Protein AF-A0A7T5JG45-F1 (afdb_monomer_lite)

pLDDT: mean 81.74, std 13.13, range [47.78, 93.19]

Structure (mmCIF, N/CA/C/O backbone):
data_AF-A0A7T5JG45-F1
#
_entry.id   AF-A0A7T5JG45-F1
#
loop_
_atom_site.group_PDB
_atom_site.id
_atom_site.type_symbol
_atom_site.label_atom_id
_atom_site.label_alt_id
_atom_site.label_comp_id
_atom_site.label_asym_id
_atom_site.label_entity_id
_atom_site.label_seq_id
_atom_site.pdbx_PDB_ins_code
_atom_site.Cartn_x
_atom_site.Cartn_y
_atom_site.Cartn_z
_atom_site.occupancy
_atom_site.B_iso_or_equiv
_atom_site.auth_seq_id
_atom_site.auth_comp_id
_atom_site.auth_asym_id
_atom_site.auth_atom_id
_atom_site.pdbx_PDB_model_num
ATOM 1 N N . MET A 1 1 ? 16.395 -18.279 -21.860 1.00 47.78 1 MET A N 1
ATOM 2 C CA . MET A 1 1 ? 15.485 -17.874 -20.767 1.00 47.78 1 MET A CA 1
ATOM 3 C C . MET A 1 1 ? 15.805 -16.421 -20.453 1.00 47.78 1 MET A C 1
ATOM 5 O O . MET A 1 1 ? 16.924 -16.152 -20.042 1.00 47.78 1 MET A O 1
ATOM 9 N N . LEU A 1 2 ? 14.922 -15.480 -20.804 1.00 57.19 2 LEU A N 1
ATOM 10 C CA . LEU A 1 2 ? 15.156 -14.046 -20.573 1.00 57.19 2 LEU A CA 1
ATOM 11 C C . LEU A 1 2 ? 15.167 -13.774 -19.059 1.00 57.19 2 LEU A C 1
ATOM 13 O O . LEU A 1 2 ? 14.316 -14.334 -18.365 1.00 57.19 2 LEU A O 1
ATOM 17 N N . PRO A 1 3 ? 16.099 -12.956 -18.534 1.00 55.53 3 PRO A N 1
ATOM 18 C CA . PRO A 1 3 ? 16.091 -12.607 -17.121 1.00 55.53 3 PRO A CA 1
ATOM 19 C C . PRO A 1 3 ? 14.752 -11.925 -16.808 1.00 55.53 3 PRO A C 1
ATOM 21 O O . PRO A 1 3 ? 14.322 -11.071 -17.594 1.00 55.53 3 PRO A O 1
ATOM 24 N N . PRO A 1 4 ? 14.063 -12.302 -15.713 1.00 52.94 4 PRO A N 1
ATOM 25 C CA . PRO A 1 4 ? 12.818 -11.659 -15.332 1.00 52.94 4 PRO A CA 1
ATOM 26 C C . PRO A 1 4 ? 13.121 -10.178 -15.161 1.00 52.94 4 PRO A C 1
ATOM 28 O O . PRO A 1 4 ? 13.900 -9.773 -14.300 1.00 52.94 4 PRO A O 1
ATOM 31 N N . SER A 1 5 ? 12.575 -9.379 -16.070 1.00 57.06 5 SER A N 1
ATOM 32 C CA . SER A 1 5 ? 12.847 -7.95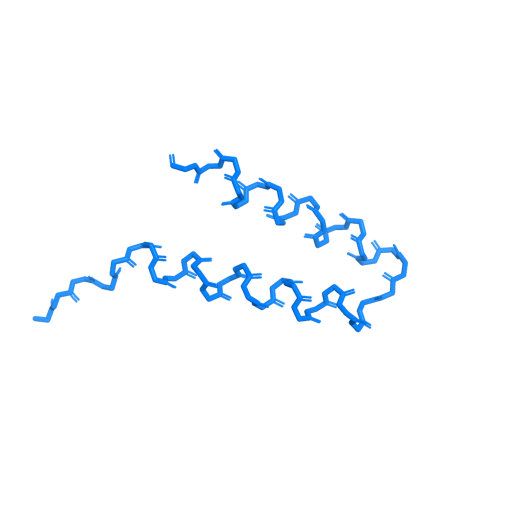8 -16.160 1.00 57.06 5 SER A CA 1
ATOM 33 C C . SER A 1 5 ? 12.528 -7.346 -14.801 1.00 57.06 5 SER A C 1
ATOM 35 O O . SER A 1 5 ? 11.400 -7.472 -14.326 1.00 57.06 5 SER A O 1
ATOM 37 N N . SER A 1 6 ? 13.503 -6.706 -14.156 1.00 60.94 6 SER A N 1
ATOM 38 C CA . SER A 1 6 ? 13.389 -6.153 -12.796 1.00 60.94 6 SER A CA 1
ATOM 39 C C . SER A 1 6 ? 12.139 -5.274 -12.599 1.00 60.94 6 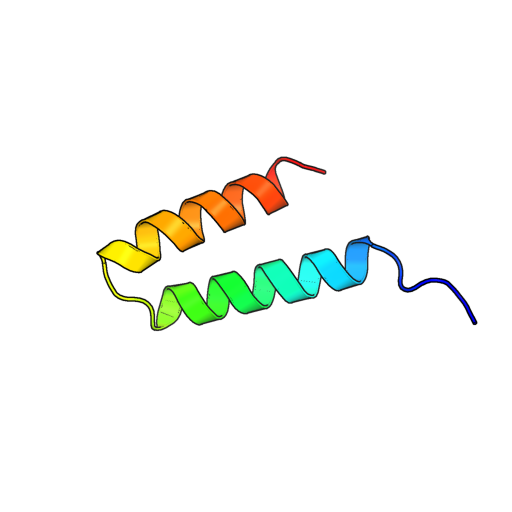SER A C 1
ATOM 41 O O . SER A 1 6 ? 11.605 -5.151 -11.498 1.00 60.94 6 SER A O 1
ATOM 43 N N . SER A 1 7 ? 11.602 -4.718 -13.690 1.00 64.31 7 SER A N 1
ATOM 44 C CA . SER A 1 7 ? 10.344 -3.971 -13.747 1.00 64.31 7 SER A CA 1
ATOM 45 C C . SER A 1 7 ? 9.080 -4.794 -13.449 1.00 64.31 7 SER A C 1
ATOM 47 O O . SER A 1 7 ? 8.108 -4.233 -12.945 1.00 64.31 7 SER A O 1
ATOM 49 N N . GLN A 1 8 ? 9.055 -6.093 -13.763 1.00 71.06 8 GLN A N 1
ATOM 50 C CA . GLN A 1 8 ? 7.913 -6.980 -13.516 1.00 71.06 8 GLN A CA 1
ATOM 51 C C . GLN A 1 8 ? 7.845 -7.377 -12.036 1.00 71.06 8 GLN A C 1
ATOM 53 O O . GLN A 1 8 ? 6.775 -7.299 -11.435 1.00 71.06 8 GLN A O 1
ATOM 58 N N . ASN A 1 9 ? 9.003 -7.655 -11.429 1.00 80.19 9 ASN A N 1
ATOM 59 C CA . ASN A 1 9 ? 9.125 -7.906 -9.992 1.00 80.19 9 ASN A CA 1
ATOM 60 C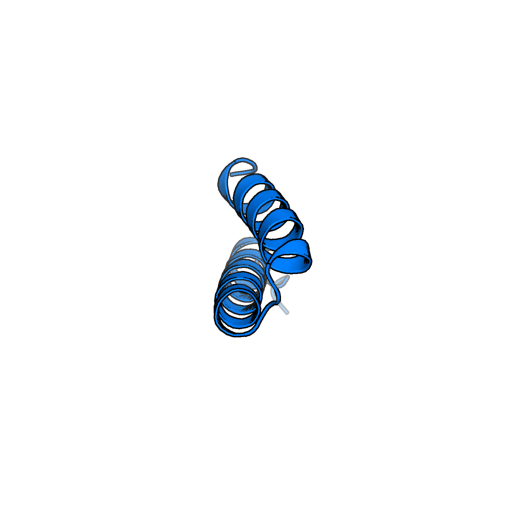 C . ASN A 1 9 ? 8.702 -6.665 -9.177 1.00 80.19 9 ASN A C 1
ATOM 62 O O . ASN A 1 9 ? 7.847 -6.743 -8.300 1.00 80.19 9 ASN A O 1
ATOM 66 N N . ARG A 1 10 ? 9.159 -5.467 -9.572 1.00 81.38 10 ARG A N 1
ATOM 67 C CA . ARG A 1 10 ? 8.739 -4.201 -8.942 1.00 81.38 10 ARG A CA 1
ATOM 68 C C . ARG A 1 10 ? 7.222 -3.983 -8.963 1.00 81.38 10 ARG A C 1
ATOM 70 O O . ARG A 1 10 ? 6.654 -3.542 -7.967 1.00 81.38 10 ARG A O 1
ATOM 77 N N . ARG A 1 11 ? 6.541 -4.278 -10.079 1.00 84.38 11 ARG A N 1
ATOM 78 C CA . ARG A 1 11 ? 5.071 -4.154 -10.148 1.00 84.38 11 ARG A CA 1
ATOM 79 C C . ARG A 1 11 ? 4.367 -5.137 -9.217 1.00 84.38 11 ARG A C 1
ATOM 81 O O . ARG A 1 11 ? 3.359 -4.759 -8.620 1.00 84.38 11 ARG A O 1
ATOM 88 N N . GLN A 1 12 ? 4.884 -6.359 -9.090 1.00 88.44 12 GLN A N 1
ATOM 89 C CA . GLN A 1 12 ? 4.340 -7.349 -8.161 1.00 88.44 12 GLN A CA 1
ATOM 90 C C . GLN A 1 12 ? 4.493 -6.872 -6.715 1.00 88.44 12 GLN A C 1
ATOM 92 O O . GLN A 1 12 ? 3.494 -6.807 -6.007 1.00 88.44 12 GLN A O 1
ATOM 97 N N . VAL A 1 13 ? 5.680 -6.392 -6.331 1.00 87.81 13 VAL A N 1
ATOM 98 C CA . VAL A 1 13 ? 5.934 -5.847 -4.987 1.00 87.81 13 VAL A CA 1
ATOM 99 C C . VAL A 1 13 ? 5.024 -4.654 -4.670 1.00 87.81 13 VAL A C 1
ATOM 101 O O . VAL A 1 13 ? 4.400 -4.615 -3.617 1.00 87.81 13 VAL A O 1
ATOM 104 N N . ILE A 1 14 ? 4.855 -3.699 -5.593 1.00 89.31 14 ILE A N 1
ATOM 105 C CA . ILE A 1 14 ? 3.947 -2.552 -5.383 1.00 89.31 14 ILE A CA 1
ATOM 106 C C . ILE A 1 14 ? 2.488 -3.009 -5.218 1.00 89.31 14 ILE A C 1
ATOM 108 O O . ILE A 1 14 ? 1.746 -2.439 -4.413 1.00 89.31 14 ILE A O 1
ATOM 112 N N . THR A 1 15 ? 2.061 -4.018 -5.980 1.00 92.00 15 THR A N 1
ATOM 113 C CA . THR A 1 15 ? 0.705 -4.582 -5.885 1.00 92.00 15 THR A CA 1
ATOM 114 C C . THR A 1 15 ? 0.490 -5.271 -4.540 1.00 92.00 15 THR A C 1
ATOM 116 O O . THR A 1 15 ? -0.526 -5.025 -3.889 1.00 92.00 15 THR A O 1
ATOM 119 N N . GLU A 1 16 ? 1.468 -6.058 -4.097 1.00 91.69 16 GLU A N 1
ATOM 120 C CA . GLU A 1 16 ? 1.466 -6.740 -2.804 1.00 91.69 16 GLU A CA 1
ATOM 121 C C . GLU A 1 16 ? 1.415 -5.737 -1.645 1.00 91.69 16 GLU A C 1
ATOM 123 O O . GLU A 1 16 ? 0.532 -5.820 -0.794 1.00 91.69 16 GLU A O 1
ATOM 128 N N . LEU A 1 17 ? 2.273 -4.711 -1.660 1.00 91.19 17 LEU A N 1
ATOM 129 C CA . LEU A 1 17 ? 2.288 -3.672 -0.628 1.00 91.19 17 LEU A CA 1
ATOM 130 C C . LEU A 1 17 ? 0.961 -2.905 -0.574 1.00 91.19 17 LEU A C 1
ATOM 132 O O . LEU A 1 17 ? 0.451 -2.616 0.504 1.00 9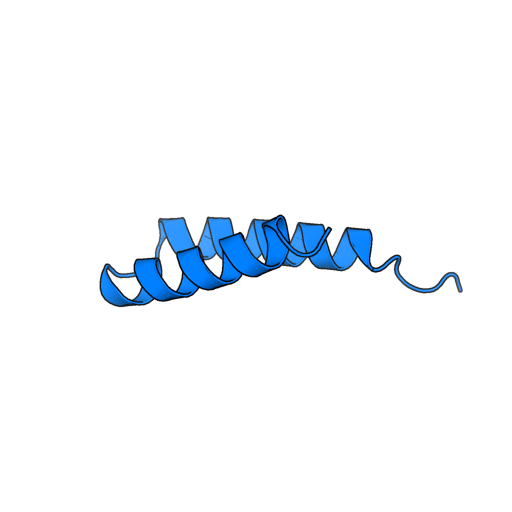1.19 17 LEU A O 1
ATOM 136 N N . ARG A 1 18 ? 0.340 -2.603 -1.722 1.00 91.06 18 ARG A N 1
ATOM 137 C CA . ARG A 1 18 ? -1.001 -1.988 -1.754 1.00 91.06 18 ARG A CA 1
ATOM 138 C C . ARG A 1 18 ? -2.072 -2.902 -1.168 1.00 91.06 18 ARG A C 1
ATOM 140 O O . ARG A 1 18 ? -2.962 -2.414 -0.471 1.00 91.06 18 ARG A O 1
ATOM 147 N N . HIS A 1 19 ? -1.995 -4.200 -1.450 1.00 93.19 19 HIS A N 1
ATOM 148 C CA . HIS A 1 19 ? -2.904 -5.188 -0.883 1.00 93.19 19 HIS A CA 1
ATOM 149 C C . HIS A 1 19 ? -2.737 -5.266 0.637 1.00 93.19 19 HIS A C 1
ATOM 151 O O . HIS A 1 19 ? -3.716 -5.129 1.366 1.00 93.19 19 HIS A O 1
ATOM 157 N N . GLN A 1 20 ? -1.500 -5.370 1.125 1.00 89.62 20 GLN A N 1
ATOM 158 C CA . GLN A 1 20 ? -1.195 -5.348 2.553 1.00 89.62 20 GLN A CA 1
ATOM 159 C C . GLN A 1 20 ? -1.707 -4.063 3.206 1.00 89.62 20 GLN A C 1
ATOM 161 O O . GLN A 1 20 ? -2.355 -4.132 4.239 1.00 89.62 20 GLN A O 1
ATOM 166 N N . LEU A 1 21 ? -1.559 -2.899 2.570 1.00 89.69 21 LEU A N 1
ATOM 167 C CA . LEU A 1 21 ? -2.030 -1.619 3.114 1.00 89.69 21 LEU A CA 1
ATOM 168 C C . LEU A 1 21 ? -3.557 -1.559 3.336 1.00 89.69 21 LEU A C 1
ATOM 170 O O . LEU A 1 21 ? -4.032 -0.802 4.193 1.00 89.69 21 LEU A O 1
ATOM 174 N N . ARG A 1 22 ? -4.325 -2.361 2.583 1.00 90.00 22 ARG A N 1
ATOM 175 C CA . ARG A 1 22 ? -5.782 -2.496 2.736 1.00 90.00 22 ARG A CA 1
ATOM 176 C C . ARG A 1 22 ? -6.164 -3.227 4.025 1.00 90.00 22 ARG A C 1
ATOM 178 O O . ARG A 1 22 ? -7.165 -2.851 4.628 1.00 90.00 22 ARG A O 1
ATOM 185 N N . TYR A 1 23 ? -5.372 -4.217 4.435 1.00 91.81 23 TYR A N 1
ATOM 186 C CA . TYR A 1 23 ? -5.640 -5.077 5.598 1.00 91.81 23 TYR A CA 1
ATOM 187 C C . TYR A 1 23 ? -4.726 -4.799 6.801 1.00 91.81 23 TYR A C 1
ATOM 189 O O . TYR A 1 23 ? -4.977 -5.303 7.889 1.00 91.81 23 TYR A O 1
ATOM 197 N N . ALA A 1 24 ? -3.687 -3.989 6.618 1.00 89.44 24 ALA A N 1
ATOM 198 C CA . ALA A 1 24 ? -2.701 -3.667 7.634 1.00 89.44 24 ALA A CA 1
ATOM 199 C C . ALA A 1 24 ? -3.272 -2.789 8.750 1.00 89.44 24 ALA A C 1
ATOM 201 O O . ALA A 1 24 ? -4.063 -1.865 8.515 1.00 89.44 24 ALA A O 1
ATOM 202 N N . SER A 1 25 ? -2.780 -3.042 9.961 1.00 90.69 25 SER A N 1
ATOM 203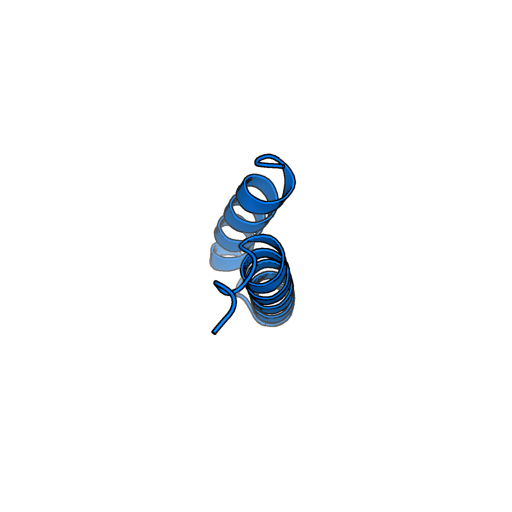 C CA . SER A 1 25 ? -3.026 -2.227 11.148 1.00 90.69 25 SER A CA 1
ATOM 204 C C . SER A 1 25 ? -2.438 -0.809 11.009 1.00 90.69 25 SER A C 1
ATOM 206 O O . SER A 1 25 ? -1.665 -0.516 10.095 1.00 90.69 25 SER A O 1
ATOM 208 N N . LEU A 1 26 ? -2.812 0.120 11.899 1.00 85.56 26 LEU A N 1
ATOM 209 C CA . LEU A 1 26 ? -2.336 1.514 11.838 1.00 85.56 26 LEU A CA 1
ATOM 210 C C . LEU A 1 26 ? -0.805 1.637 11.942 1.00 85.56 26 LEU A C 1
ATOM 212 O O . LEU A 1 26 ? -0.226 2.478 11.252 1.00 85.56 26 LEU A O 1
ATOM 216 N N . GLU A 1 27 ? -0.154 0.787 12.737 1.00 85.25 27 GLU A N 1
ATOM 217 C CA . GLU A 1 27 ? 1.310 0.743 12.849 1.00 85.25 27 GLU A CA 1
ATOM 218 C C . GLU A 1 27 ? 1.969 0.217 11.568 1.00 85.25 27 GLU A C 1
ATOM 220 O O . GLU A 1 27 ? 2.899 0.830 11.035 1.00 85.25 27 GLU A O 1
ATOM 225 N N . GLU A 1 28 ? 1.449 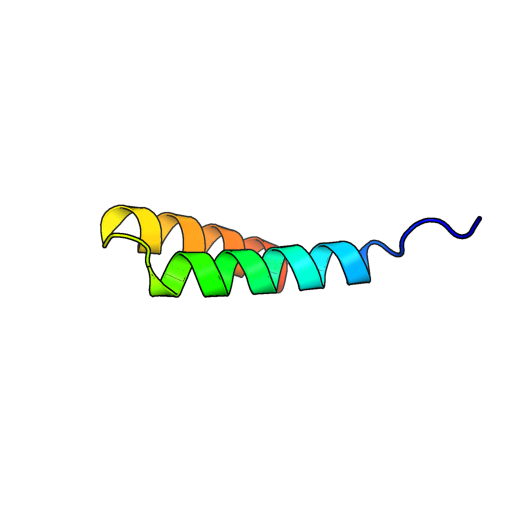-0.879 11.013 1.00 87.88 28 GLU A N 1
ATOM 226 C CA . GLU A 1 28 ? 1.977 -1.482 9.784 1.00 87.88 28 GLU A CA 1
ATOM 227 C C . GLU A 1 28 ? 1.753 -0.590 8.563 1.00 87.88 28 GLU A C 1
ATOM 229 O O . GLU A 1 28 ? 2.610 -0.496 7.683 1.00 87.88 28 GLU A O 1
ATOM 234 N N . ARG A 1 29 ? 0.643 0.154 8.534 1.00 89.31 29 ARG A N 1
ATOM 235 C CA . ARG A 1 29 ? 0.332 1.116 7.470 1.00 89.31 29 ARG A CA 1
ATOM 236 C C . ARG A 1 29 ? 1.417 2.161 7.270 1.00 89.31 29 ARG A C 1
ATOM 238 O O . ARG A 1 29 ? 1.558 2.623 6.140 1.00 89.31 29 ARG A O 1
ATOM 245 N N . SER A 1 30 ? 2.132 2.559 8.324 1.00 91.06 30 SER A N 1
ATOM 246 C CA . SER A 1 30 ? 3.242 3.513 8.221 1.00 91.06 30 SER A CA 1
ATOM 247 C C . SER A 1 30 ? 4.446 2.880 7.518 1.00 91.06 30 SER A C 1
ATOM 249 O O . SER A 1 30 ? 4.958 3.436 6.544 1.00 91.06 30 SER A O 1
ATOM 251 N N . ARG A 1 31 ? 4.818 1.659 7.930 1.00 90.44 31 ARG A N 1
ATOM 252 C CA . ARG A 1 31 ? 5.926 0.889 7.339 1.00 90.44 31 ARG A CA 1
ATOM 253 C C . ARG A 1 31 ? 5.675 0.563 5.868 1.00 90.44 31 ARG A C 1
ATOM 255 O O . ARG A 1 31 ? 6.501 0.880 5.020 1.00 90.44 31 ARG A O 1
ATOM 262 N N . ILE A 1 32 ? 4.489 0.047 5.541 1.00 92.50 32 ILE A N 1
ATOM 263 C CA . ILE A 1 32 ? 4.115 -0.295 4.159 1.00 92.50 32 ILE A CA 1
ATOM 264 C C . ILE A 1 32 ? 4.091 0.960 3.274 1.00 92.50 32 ILE A C 1
ATOM 266 O O . ILE A 1 32 ? 4.478 0.909 2.107 1.00 92.50 32 ILE A O 1
ATOM 270 N N . ARG A 1 33 ? 3.682 2.121 3.814 1.00 90.50 33 ARG A N 1
ATOM 271 C CA . ARG A 1 33 ? 3.749 3.397 3.080 1.00 90.50 33 ARG A CA 1
ATOM 272 C C . ARG A 1 33 ? 5.184 3.820 2.783 1.00 90.50 33 ARG A C 1
ATOM 274 O O . ARG A 1 33 ? 5.435 4.284 1.673 1.00 90.50 33 ARG A O 1
ATOM 281 N N . GLN A 1 34 ? 6.099 3.683 3.743 1.00 90.62 34 GLN A N 1
ATOM 282 C CA . GLN A 1 34 ? 7.519 3.979 3.529 1.00 90.62 34 GLN A CA 1
ATOM 283 C C . GLN A 1 34 ? 8.113 3.071 2.449 1.00 90.62 34 GLN A C 1
ATOM 285 O O . GLN A 1 34 ? 8.773 3.561 1.534 1.00 90.62 34 GLN A O 1
ATOM 290 N N . GLU A 1 35 ? 7.798 1.779 2.497 1.00 89.75 35 GLU A N 1
ATOM 291 C CA . GLU A 1 35 ? 8.290 0.797 1.533 1.00 89.75 35 GLU A CA 1
ATOM 292 C C . GLU A 1 35 ? 7.724 1.046 0.124 1.00 89.75 35 GLU A C 1
ATOM 294 O O . GLU A 1 35 ? 8.466 1.065 -0.858 1.00 89.75 35 GLU A O 1
ATOM 299 N N . LEU A 1 36 ? 6.432 1.380 0.009 1.00 90.25 36 LEU A N 1
ATOM 300 C CA . LEU A 1 36 ? 5.831 1.836 -1.252 1.00 90.25 36 LEU A CA 1
ATOM 301 C C . LEU A 1 36 ? 6.530 3.074 -1.813 1.00 90.25 36 LEU A C 1
ATOM 303 O O . LEU A 1 36 ? 6.731 3.170 -3.023 1.00 90.25 36 LEU A O 1
ATOM 307 N N . ASN A 1 37 ? 6.880 4.029 -0.953 1.00 89.50 37 ASN A N 1
ATOM 308 C CA . ASN A 1 37 ? 7.530 5.262 -1.375 1.00 89.50 37 ASN A CA 1
ATOM 309 C C . ASN A 1 37 ? 8.948 4.988 -1.898 1.00 89.50 37 ASN A C 1
ATOM 311 O O . ASN A 1 37 ? 9.301 5.477 -2.968 1.00 89.50 37 ASN A O 1
ATOM 315 N N . PHE A 1 38 ? 9.706 4.119 -1.222 1.00 88.94 38 PHE A N 1
ATOM 316 C CA . PHE A 1 38 ? 11.011 3.643 -1.690 1.00 88.94 38 PHE A CA 1
ATOM 317 C C . PHE A 1 38 ? 10.916 3.032 -3.096 1.00 88.94 38 PHE A C 1
ATOM 319 O O . PHE A 1 38 ? 11.608 3.467 -4.019 1.00 88.94 38 PHE A O 1
ATOM 326 N N . TRP A 1 39 ? 9.981 2.099 -3.296 1.00 85.00 39 TRP A N 1
ATOM 327 C CA . TRP A 1 39 ? 9.767 1.460 -4.595 1.00 85.00 39 TRP A CA 1
ATOM 328 C C . TRP A 1 39 ? 9.216 2.403 -5.664 1.00 85.00 39 TRP A C 1
ATOM 330 O O . TRP A 1 39 ? 9.389 2.126 -6.850 1.00 85.00 39 TRP A O 1
ATOM 340 N N . MET A 1 40 ? 8.548 3.501 -5.307 1.00 81.56 40 MET A N 1
ATOM 341 C CA . MET A 1 40 ? 8.113 4.512 -6.276 1.00 81.56 40 MET A CA 1
ATOM 342 C C . MET A 1 40 ? 9.234 5.490 -6.650 1.00 81.56 40 MET A C 1
ATOM 344 O O . MET A 1 40 ? 9.336 5.830 -7.829 1.00 81.56 40 MET A O 1
ATOM 348 N N . GLN A 1 41 ? 10.084 5.894 -5.700 1.00 82.56 41 GLN A N 1
ATOM 349 C CA . GLN A 1 41 ? 11.165 6.863 -5.925 1.00 82.56 41 GLN A CA 1
ATOM 350 C C . GLN A 1 41 ? 12.398 6.267 -6.614 1.00 82.56 41 GLN A C 1
ATOM 352 O O . GLN A 1 41 ? 12.987 6.935 -7.460 1.00 82.56 41 GLN A O 1
ATOM 357 N N . HIS A 1 42 ? 12.764 5.014 -6.321 1.00 68.06 42 HIS A N 1
ATOM 358 C CA . HIS A 1 42 ? 13.833 4.303 -7.035 1.00 68.06 42 HIS A CA 1
ATOM 359 C C . HIS A 1 42 ? 13.332 3.841 -8.417 1.00 68.06 42 HIS A C 1
ATOM 361 O O . HIS A 1 42 ? 12.991 2.669 -8.616 1.00 68.06 42 HIS A O 1
ATOM 367 N N . ARG A 1 43 ? 13.192 4.788 -9.357 1.00 57.56 43 ARG A N 1
ATOM 368 C CA . ARG A 1 43 ? 12.827 4.518 -10.752 1.00 57.56 43 ARG A CA 1
ATOM 369 C C . ARG A 1 43 ? 14.027 4.244 -11.638 1.00 57.56 43 ARG A C 1
ATOM 371 O O . ARG A 1 43 ? 14.995 5.020 -11.566 1.00 57.56 43 ARG A O 1
#

Foldseek 3Di:
DDDPPVVVVLVVLLVVLVVCCVVDDPVVVVVSVVVNVVSVPVD

Sequence (43 aa):
MLPPSSSQNRRQVITELRHQLRYASLEERSRIRQELNFWMQHR

Secondary structure (DSSP, 8-state):
-----HHHHHHHHHHHHHHHHHH--HHHHHHHHHHHHHHHH--

Radius of gyration: 12.02 Å; chains: 1; bounding box: 22×25×34 Å